Protein AF-A0A935TYT1-F1 (afdb_monomer)

Structure (mmCIF, N/CA/C/O 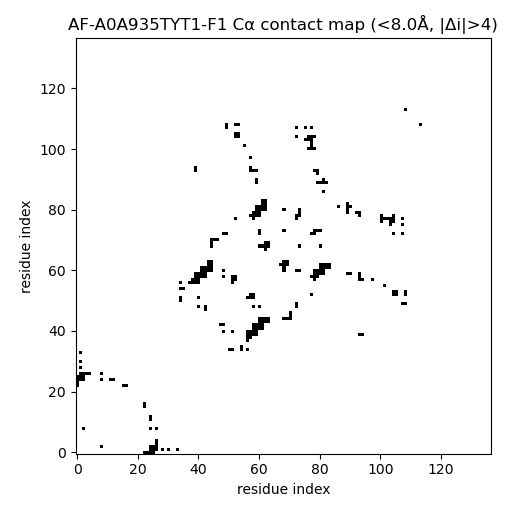backbone):
data_AF-A0A935TYT1-F1
#
_entry.id   AF-A0A935TYT1-F1
#
loop_
_atom_site.group_PDB
_atom_site.id
_atom_site.type_symbol
_atom_site.label_atom_id
_atom_site.label_alt_id
_atom_site.label_comp_id
_atom_site.label_asym_id
_atom_site.label_entity_id
_atom_site.label_seq_id
_atom_site.pdbx_PDB_ins_code
_atom_site.Cartn_x
_atom_site.Cartn_y
_atom_site.Cartn_z
_atom_site.occupancy
_atom_site.B_iso_or_equiv
_atom_site.auth_seq_id
_atom_site.auth_comp_id
_atom_site.auth_asym_id
_atom_site.auth_atom_id
_atom_site.pdbx_PD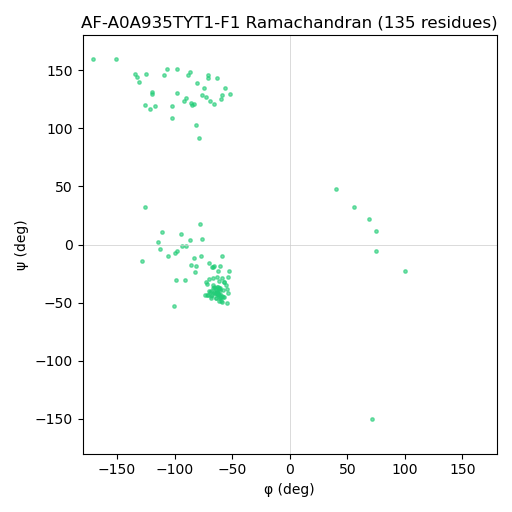B_model_num
ATOM 1 N N . MET A 1 1 ? -2.903 -7.759 8.103 1.00 90.12 1 MET A N 1
ATOM 2 C CA . MET A 1 1 ? -1.593 -7.079 8.108 1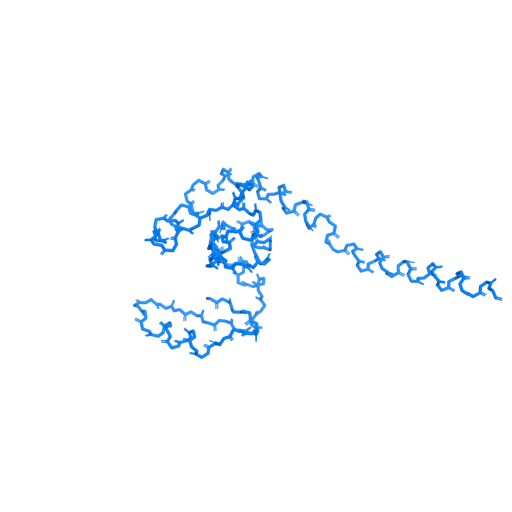.00 90.12 1 MET A CA 1
ATOM 3 C C . MET A 1 1 ? -0.564 -8.006 7.489 1.00 90.12 1 MET A C 1
ATOM 5 O O . MET A 1 1 ? -0.264 -9.046 8.066 1.00 90.12 1 MET A O 1
ATOM 9 N N . LYS A 1 2 ? -0.083 -7.670 6.291 1.00 92.75 2 LYS A N 1
ATOM 10 C CA . LYS A 1 2 ? 1.004 -8.397 5.633 1.00 92.75 2 LYS A CA 1
ATOM 11 C C . LYS A 1 2 ? 2.323 -7.753 6.041 1.00 92.75 2 LYS A C 1
ATOM 13 O O . LYS A 1 2 ? 2.469 -6.550 5.864 1.00 92.75 2 LYS A O 1
ATOM 18 N N . LEU A 1 3 ? 3.247 -8.555 6.558 1.00 90.44 3 LEU A N 1
ATOM 19 C CA . LEU A 1 3 ? 4.545 -8.071 7.026 1.00 90.44 3 LEU A CA 1
ATOM 20 C C . LEU A 1 3 ? 5.646 -8.278 5.982 1.00 90.44 3 LEU A C 1
ATOM 22 O O . LEU A 1 3 ? 5.597 -9.224 5.184 1.00 90.44 3 LEU A O 1
ATOM 26 N N . HIS A 1 4 ? 6.653 -7.414 6.001 1.00 86.62 4 HIS A N 1
ATOM 27 C CA . HIS A 1 4 ? 7.930 -7.638 5.338 1.00 86.62 4 HIS A CA 1
ATOM 28 C C . HIS A 1 4 ? 8.717 -8.735 6.087 1.00 86.62 4 HIS A C 1
ATOM 30 O O . HIS A 1 4 ? 8.675 -8.777 7.315 1.00 86.62 4 HIS A O 1
ATOM 36 N N . PRO A 1 5 ? 9.516 -9.587 5.411 1.00 85.19 5 PRO A N 1
ATOM 37 C CA . PRO A 1 5 ? 10.277 -10.662 6.069 1.00 85.19 5 PRO A CA 1
ATOM 38 C C . PRO A 1 5 ? 11.280 -10.229 7.154 1.00 85.19 5 PRO A C 1
ATOM 40 O O . PRO A 1 5 ? 11.849 -11.078 7.829 1.00 85.19 5 PRO A O 1
ATOM 43 N N . ARG A 1 6 ? 11.547 -8.924 7.283 1.00 87.25 6 ARG A N 1
ATOM 44 C CA . ARG A 1 6 ? 12.458 -8.343 8.289 1.00 87.25 6 ARG A CA 1
ATOM 45 C C . ARG A 1 6 ? 11.729 -7.791 9.518 1.00 87.25 6 ARG A C 1
ATOM 47 O O . ARG A 1 6 ? 12.388 -7.322 10.436 1.00 87.25 6 ARG A O 1
ATOM 54 N N . GLU A 1 7 ? 10.402 -7.783 9.512 1.00 89.25 7 GLU A N 1
ATOM 55 C CA . GLU A 1 7 ? 9.598 -7.279 10.623 1.00 89.25 7 GLU A CA 1
ATOM 56 C C . GLU A 1 7 ? 9.361 -8.368 11.674 1.00 89.25 7 GLU A C 1
ATOM 58 O O . GLU A 1 7 ? 9.251 -9.552 11.355 1.00 89.25 7 GLU A O 1
ATOM 63 N N . ASP A 1 8 ? 9.255 -7.965 12.941 1.00 93.12 8 ASP A N 1
ATOM 64 C CA . ASP A 1 8 ? 9.008 -8.881 14.055 1.00 93.12 8 ASP A CA 1
ATOM 65 C C . ASP A 1 8 ? 7.527 -9.278 14.126 1.00 93.12 8 ASP A C 1
ATOM 67 O O . ASP A 1 8 ? 6.699 -8.639 14.786 1.00 93.12 8 ASP A O 1
ATOM 71 N N . ALA A 1 9 ? 7.187 -10.380 13.463 1.00 92.69 9 ALA A N 1
ATOM 72 C CA . ALA A 1 9 ? 5.831 -10.904 13.458 1.00 92.69 9 ALA A CA 1
ATOM 73 C C . ALA A 1 9 ? 5.292 -11.246 14.858 1.00 92.69 9 ALA A C 1
ATOM 75 O O . ALA A 1 9 ? 4.078 -11.177 15.071 1.00 92.69 9 ALA A O 1
ATOM 76 N N . ALA A 1 10 ? 6.148 -11.605 15.821 1.00 94.06 10 ALA A N 1
ATOM 77 C CA . ALA A 1 10 ? 5.710 -11.911 17.180 1.00 94.06 10 ALA A CA 1
ATOM 78 C C . ALA A 1 10 ? 5.267 -10.638 17.914 1.00 94.06 10 ALA A C 1
ATOM 80 O O . ALA A 1 10 ? 4.196 -10.634 18.532 1.00 94.06 10 ALA A O 1
ATOM 81 N N . ALA A 1 11 ? 6.022 -9.544 17.783 1.00 94.75 11 ALA A N 1
ATOM 82 C CA . ALA A 1 11 ? 5.634 -8.242 18.326 1.00 94.75 11 ALA A CA 1
ATOM 83 C C . ALA A 1 11 ? 4.298 -7.757 17.739 1.00 94.75 11 ALA A C 1
ATOM 85 O O . ALA A 1 11 ? 3.397 -7.357 18.481 1.00 94.75 11 ALA A O 1
ATOM 86 N N . PHE A 1 12 ? 4.129 -7.875 16.421 1.00 94.19 12 PHE A N 1
ATOM 87 C CA . PHE A 1 12 ? 2.890 -7.497 15.743 1.00 94.19 12 PHE A CA 1
ATOM 88 C C . PHE A 1 12 ? 1.686 -8.345 16.169 1.00 94.19 12 PHE A C 1
ATOM 90 O O . PHE A 1 12 ? 0.609 -7.798 16.402 1.00 94.19 12 PHE A O 1
ATOM 97 N N . ARG A 1 13 ? 1.849 -9.665 16.327 1.00 95.00 13 ARG A N 1
ATOM 98 C CA . ARG A 1 13 ? 0.786 -10.537 16.860 1.00 95.00 13 ARG A CA 1
ATOM 99 C C . ARG A 1 13 ? 0.402 -10.174 18.286 1.00 95.00 13 ARG A C 1
ATOM 101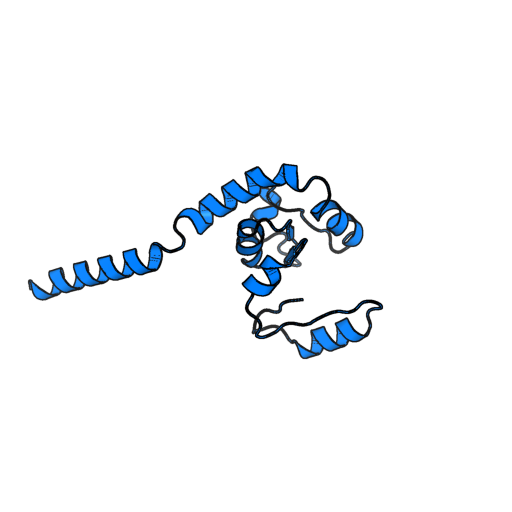 O O . ARG A 1 13 ? -0.782 -10.148 18.607 1.00 95.00 13 ARG A O 1
ATOM 108 N N . LYS A 1 14 ? 1.391 -9.883 19.134 1.00 95.56 14 LYS A N 1
ATOM 109 C CA . LYS A 1 14 ? 1.153 -9.467 20.519 1.00 95.56 14 LYS A CA 1
ATOM 110 C C . LYS A 1 14 ? 0.337 -8.174 20.574 1.00 95.56 14 LYS A C 1
ATOM 112 O O . LYS A 1 14 ? -0.622 -8.109 21.333 1.00 95.56 14 LYS A O 1
ATOM 117 N N . ALA A 1 15 ? 0.686 -7.181 19.756 1.00 94.62 15 ALA A N 1
ATOM 118 C CA . ALA A 1 15 ? -0.069 -5.932 19.654 1.00 94.62 15 ALA A CA 1
ATOM 119 C C . ALA A 1 15 ? -1.477 -6.151 19.070 1.00 94.62 15 ALA A C 1
ATOM 121 O O . ALA A 1 15 ? -2.454 -5.598 19.5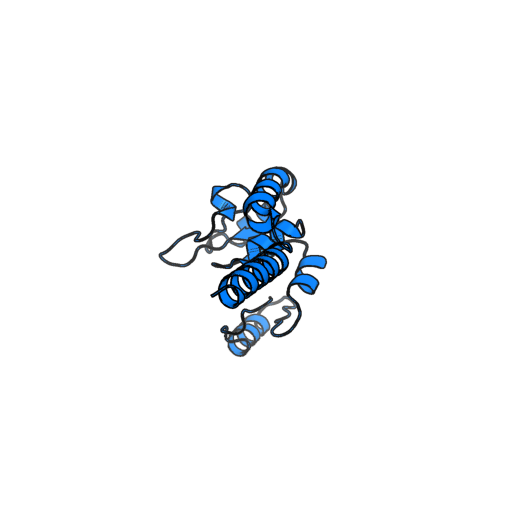62 1.00 94.62 15 ALA A O 1
ATOM 122 N N . ALA A 1 16 ? -1.602 -7.000 18.049 1.00 94.94 16 ALA A N 1
ATOM 123 C CA . ALA A 1 16 ? -2.883 -7.348 17.442 1.00 94.94 16 ALA A CA 1
ATOM 124 C C . ALA A 1 16 ? -3.855 -8.012 18.434 1.00 94.94 16 ALA A C 1
ATOM 126 O O . ALA A 1 16 ? -5.048 -7.725 18.406 1.00 94.94 16 ALA A O 1
ATOM 127 N N . ALA A 1 17 ? -3.350 -8.861 19.334 1.00 95.00 17 ALA A N 1
ATOM 128 C CA . ALA A 1 17 ? -4.163 -9.589 20.307 1.00 95.00 17 ALA A CA 1
ATOM 129 C C . ALA A 1 17 ? -4.857 -8.690 21.348 1.00 95.00 17 ALA A C 1
ATOM 131 O O . ALA A 1 17 ? -5.807 -9.135 21.987 1.00 95.00 17 ALA A O 1
ATOM 132 N N . SER A 1 18 ? -4.407 -7.444 21.532 1.00 94.19 18 SER A N 1
ATOM 133 C CA . SER A 1 18 ? -5.052 -6.487 22.441 1.00 94.19 18 SER A CA 1
ATOM 134 C C . SER A 1 18 ? -6.141 -5.642 21.773 1.00 94.19 18 SER A C 1
ATOM 136 O O . SER A 1 18 ? -6.724 -4.779 22.426 1.00 94.19 18 SER A O 1
ATOM 138 N N . LEU A 1 19 ? -6.388 -5.825 20.474 1.00 93.69 19 LEU A N 1
ATOM 139 C CA . LEU A 1 19 ? -7.379 -5.047 19.737 1.00 93.69 19 LEU A CA 1
ATOM 140 C C . LEU A 1 19 ? -8.762 -5.712 19.821 1.00 93.69 19 LEU A C 1
ATOM 142 O O . LEU A 1 19 ? -8.857 -6.938 19.779 1.00 93.69 19 LEU A O 1
ATOM 146 N N . PRO A 1 20 ? -9.858 -4.933 19.864 1.00 94.50 20 PRO A N 1
ATOM 147 C CA . PRO A 1 20 ? -11.223 -5.464 19.933 1.00 94.50 20 PRO A CA 1
ATOM 148 C C . PRO A 1 20 ? -11.741 -5.978 18.575 1.00 94.50 20 PRO A C 1
ATOM 150 O O . PRO A 1 20 ? -12.946 -6.101 18.370 1.00 94.50 20 PRO A O 1
ATOM 153 N N . LEU A 1 21 ? -10.843 -6.231 17.620 1.00 93.88 21 LEU A N 1
ATOM 154 C CA . LEU A 1 21 ? -11.148 -6.573 16.235 1.00 93.88 21 LEU A CA 1
ATOM 155 C C . LEU A 1 21 ? -10.273 -7.755 15.802 1.00 93.88 21 LEU A C 1
ATOM 157 O O . LEU A 1 21 ? -9.117 -7.841 16.224 1.00 93.88 21 LEU A O 1
ATOM 161 N N . PRO A 1 22 ? -10.769 -8.645 14.928 1.00 93.94 22 PRO A N 1
ATOM 162 C CA . PRO A 1 22 ? -9.954 -9.721 14.388 1.00 93.94 22 PRO A CA 1
ATOM 163 C C . PRO A 1 22 ? -8.839 -9.149 13.505 1.00 93.94 22 PRO A C 1
ATOM 165 O O . PRO A 1 22 ? -9.095 -8.481 12.502 1.00 93.94 22 PRO A O 1
ATOM 168 N N . VAL A 1 23 ? -7.588 -9.442 13.859 1.00 94.75 23 VAL A N 1
ATOM 169 C CA . VAL A 1 23 ? -6.410 -9.030 13.089 1.00 94.75 23 VAL A CA 1
ATOM 170 C C . VAL A 1 23 ? -5.610 -10.254 12.669 1.00 94.75 23 VAL A C 1
ATOM 172 O O . VAL A 1 23 ? -5.047 -10.976 13.489 1.00 94.75 23 VAL A O 1
ATOM 175 N N . TYR A 1 24 ? -5.519 -10.455 11.357 1.00 93.38 24 TYR A N 1
ATOM 176 C CA . TYR A 1 24 ? -4.709 -11.508 10.753 1.00 93.38 24 TYR A CA 1
ATOM 177 C C . TYR A 1 24 ? -3.311 -10.976 10.431 1.00 93.38 24 TYR A C 1
ATOM 179 O O . TYR A 1 24 ? -3.168 -9.984 9.705 1.00 93.38 24 TYR A O 1
ATOM 187 N N . VAL A 1 25 ? -2.278 -11.634 10.961 1.00 93.44 25 VAL A N 1
ATOM 188 C CA . VAL A 1 25 ? -0.867 -11.326 10.679 1.00 93.44 25 VAL A CA 1
ATOM 189 C C . VAL A 1 25 ? -0.324 -12.355 9.693 1.00 93.44 25 VAL A C 1
ATOM 191 O O . VAL A 1 25 ? -0.142 -13.519 10.047 1.00 93.44 25 VAL A O 1
ATOM 194 N N . ALA A 1 26 ? -0.080 -11.912 8.462 1.00 90.75 26 ALA A N 1
ATOM 195 C CA . ALA A 1 26 ? 0.368 -12.741 7.353 1.00 90.75 26 ALA A CA 1
ATOM 196 C C . ALA A 1 26 ? 1.872 -12.559 7.120 1.00 90.75 26 ALA A C 1
ATOM 198 O O . ALA A 1 26 ? 2.341 -11.459 6.812 1.00 90.75 26 ALA A O 1
ATOM 199 N N . GLU A 1 27 ? 2.638 -13.640 7.249 1.00 86.75 27 GLU A N 1
ATOM 200 C CA . GLU A 1 27 ? 4.098 -13.612 7.080 1.00 86.75 27 GLU A CA 1
ATOM 201 C C . GLU A 1 27 ? 4.520 -14.132 5.708 1.00 86.75 27 GLU A C 1
ATOM 203 O O . GLU A 1 27 ? 5.230 -13.444 4.974 1.00 86.75 27 GLU A O 1
ATOM 208 N N . ARG A 1 28 ? 4.057 -15.333 5.349 1.00 85.56 28 ARG A N 1
ATOM 209 C CA . ARG A 1 28 ? 4.526 -16.083 4.172 1.00 85.56 28 ARG A CA 1
ATOM 210 C C . ARG A 1 28 ? 3.540 -16.096 3.013 1.00 85.56 28 ARG A C 1
ATOM 212 O O . ARG A 1 28 ? 3.895 -16.532 1.925 1.00 85.56 28 ARG A O 1
ATOM 219 N N . ASP A 1 29 ? 2.323 -15.623 3.243 1.00 88.75 29 ASP A N 1
ATOM 220 C CA . ASP A 1 29 ? 1.285 -15.609 2.223 1.00 88.75 29 ASP A CA 1
ATOM 221 C C . ASP A 1 29 ? 1.674 -14.703 1.044 1.00 88.75 29 ASP A C 1
ATOM 223 O O . ASP A 1 29 ? 2.255 -13.631 1.257 1.00 88.75 29 ASP A O 1
ATOM 227 N N . PRO A 1 30 ? 1.335 -15.073 -0.200 1.00 90.38 30 PRO A N 1
ATOM 228 C CA . PRO A 1 30 ? 1.572 -14.216 -1.353 1.00 90.38 30 PRO A CA 1
ATOM 229 C C . PRO A 1 30 ? 0.859 -12.867 -1.198 1.00 90.38 30 PRO A C 1
ATOM 231 O O . PRO A 1 30 ? -0.347 -12.818 -0.959 1.00 90.38 30 PRO A O 1
ATOM 234 N N . LEU A 1 31 ? 1.584 -11.759 -1.384 1.00 91.06 31 LEU A N 1
ATOM 235 C CA . LEU A 1 31 ? 1.029 -10.400 -1.293 1.00 91.06 31 LEU A CA 1
ATOM 236 C C . LEU A 1 31 ? -0.197 -10.212 -2.202 1.00 91.06 31 LEU A C 1
ATOM 238 O O . LEU A 1 31 ? -1.190 -9.625 -1.788 1.00 91.06 31 LEU A O 1
ATOM 242 N N . PHE A 1 32 ? -0.149 -10.747 -3.423 1.00 92.69 32 PHE A N 1
ATOM 243 C CA . PHE A 1 32 ? -1.213 -10.562 -4.415 1.00 92.69 32 PHE A CA 1
ATOM 244 C C . PHE A 1 32 ? -2.532 -11.223 -4.022 1.00 92.69 32 PHE A C 1
ATOM 246 O O . PHE A 1 32 ? -3.585 -10.702 -4.373 1.00 92.69 32 PHE A O 1
ATOM 253 N N . ALA A 1 33 ? -2.497 -12.309 -3.243 1.00 92.38 33 ALA A N 1
ATOM 254 C CA . ALA A 1 33 ? -3.718 -12.913 -2.717 1.00 92.38 33 ALA A CA 1
ATOM 255 C C . ALA A 1 33 ? -4.439 -11.956 -1.754 1.00 92.38 33 ALA A C 1
ATOM 257 O O . ALA A 1 33 ? -5.661 -11.859 -1.782 1.00 92.38 33 ALA A O 1
ATOM 258 N N . TRP A 1 34 ? -3.681 -11.200 -0.953 1.00 93.88 34 TRP A N 1
ATOM 259 C CA . TRP A 1 34 ? -4.237 -10.181 -0.064 1.00 93.88 34 TRP A CA 1
ATOM 260 C C . TRP A 1 34 ? -4.750 -8.965 -0.826 1.00 93.88 34 TRP A C 1
ATOM 262 O O . TRP A 1 34 ? -5.838 -8.488 -0.525 1.00 93.88 34 TRP A O 1
ATOM 272 N N . LEU A 1 35 ? -3.997 -8.480 -1.818 1.00 95.44 35 LEU A N 1
ATOM 273 C CA . LEU A 1 35 ? -4.422 -7.336 -2.629 1.00 95.44 35 LEU A CA 1
ATOM 274 C C . LEU A 1 35 ? -5.695 -7.639 -3.430 1.00 95.44 35 LEU A C 1
ATOM 276 O O . LEU A 1 35 ? -6.563 -6.782 -3.514 1.00 95.44 35 LEU A O 1
ATOM 280 N N . ALA A 1 36 ? -5.852 -8.865 -3.938 1.00 94.69 36 ALA A N 1
ATOM 281 C CA . ALA A 1 36 ? -7.032 -9.274 -4.704 1.00 94.69 36 ALA A CA 1
ATOM 282 C C . ALA A 1 36 ? -8.350 -9.228 -3.908 1.00 94.69 36 ALA A C 1
ATOM 284 O O . ALA A 1 36 ? -9.419 -9.145 -4.507 1.00 94.69 36 ALA A O 1
ATOM 285 N N . VAL A 1 37 ? -8.287 -9.302 -2.575 1.00 94.31 37 VAL A N 1
ATOM 286 C CA . VAL A 1 37 ? -9.469 -9.271 -1.693 1.00 94.31 37 VAL A CA 1
ATOM 287 C C . VAL A 1 37 ? -9.543 -8.003 -0.839 1.00 94.31 37 VAL A C 1
ATOM 289 O O . VAL A 1 37 ? -10.498 -7.818 -0.081 1.00 94.31 37 VAL A O 1
ATOM 292 N N . ALA A 1 38 ? -8.536 -7.132 -0.919 1.00 95.94 38 ALA A N 1
ATOM 293 C CA . ALA A 1 38 ? -8.475 -5.912 -0.133 1.00 95.94 38 ALA A CA 1
ATOM 294 C C . ALA A 1 38 ? -9.451 -4.867 -0.684 1.00 95.94 38 ALA A C 1
ATOM 296 O O . ALA A 1 38 ? -9.495 -4.604 -1.881 1.00 95.94 38 ALA A O 1
ATOM 297 N N . ARG A 1 39 ? -10.200 -4.212 0.210 1.00 96.25 39 ARG A N 1
ATOM 298 C CA . ARG A 1 39 ? -11.029 -3.047 -0.153 1.00 96.25 39 ARG A CA 1
ATOM 299 C C . ARG A 1 39 ? -10.241 -1.737 -0.124 1.00 96.25 39 ARG A C 1
ATOM 301 O O . ARG A 1 39 ? -10.696 -0.744 -0.666 1.00 96.25 39 ARG A O 1
ATOM 308 N N . GLY A 1 40 ? -9.093 -1.740 0.547 1.00 97.12 40 GLY A N 1
ATOM 309 C CA . GLY A 1 40 ? -8.189 -0.611 0.716 1.00 97.12 40 GLY A CA 1
ATOM 310 C C . GLY A 1 40 ? -6.884 -1.089 1.348 1.00 97.12 40 GLY A C 1
ATOM 311 O O . GLY A 1 40 ? -6.837 -2.164 1.958 1.00 97.12 40 GLY A O 1
ATOM 312 N N . ALA A 1 41 ? -5.823 -0.306 1.195 1.00 97.50 41 ALA A N 1
ATOM 313 C CA . ALA A 1 41 ? -4.501 -0.614 1.717 1.00 97.50 41 ALA A CA 1
ATOM 314 C C . ALA A 1 41 ? -3.904 0.597 2.438 1.00 97.50 41 ALA A C 1
ATOM 316 O O . ALA A 1 41 ? -4.073 1.736 2.015 1.00 97.50 41 ALA A O 1
ATOM 317 N N . VAL A 1 42 ? -3.159 0.329 3.510 1.00 97.31 42 VAL A N 1
ATOM 318 C CA . VAL A 1 42 ? -2.299 1.311 4.174 1.00 97.31 42 VAL A CA 1
ATOM 319 C C . VAL A 1 42 ? -0.873 0.792 4.123 1.00 97.31 42 VAL A C 1
ATOM 321 O O . VAL A 1 42 ? -0.625 -0.360 4.488 1.00 97.31 42 VAL A O 1
ATOM 324 N N . VAL A 1 43 ? 0.059 1.630 3.676 1.00 96.25 43 VAL A N 1
ATOM 325 C CA . VAL A 1 43 ? 1.483 1.282 3.591 1.00 96.25 43 VAL A CA 1
ATOM 326 C C . VAL A 1 43 ? 2.339 2.288 4.350 1.00 96.25 43 VAL A C 1
ATOM 328 O O . VAL A 1 43 ? 2.036 3.477 4.385 1.00 96.25 43 VAL A O 1
ATOM 331 N N . LEU A 1 44 ? 3.439 1.814 4.928 1.00 94.81 44 LEU A N 1
ATOM 332 C CA . LEU A 1 44 ? 4.482 2.638 5.535 1.00 94.81 44 LEU A CA 1
ATOM 333 C C . LEU A 1 44 ? 5.771 2.418 4.750 1.00 94.81 44 LEU A C 1
ATOM 335 O O . LEU A 1 44 ? 6.244 1.286 4.691 1.00 94.81 44 LEU A O 1
ATOM 339 N N . ALA A 1 45 ? 6.314 3.483 4.150 1.00 90.50 45 ALA A N 1
ATOM 340 C CA . ALA A 1 45 ? 7.606 3.473 3.451 1.00 90.50 45 ALA A CA 1
ATOM 341 C C . ALA A 1 45 ? 7.859 2.200 2.611 1.00 90.50 45 ALA A C 1
ATOM 343 O O . ALA A 1 45 ? 8.926 1.594 2.685 1.00 90.50 45 ALA A O 1
ATOM 344 N N . SER A 1 46 ? 6.875 1.797 1.802 1.00 93.19 46 SER A N 1
ATOM 345 C CA . SER A 1 46 ? 6.914 0.536 1.063 1.00 93.19 46 SER A CA 1
ATOM 346 C C . SER A 1 46 ? 6.562 0.720 -0.407 1.00 93.19 46 SER A C 1
ATOM 348 O O . SER A 1 46 ? 5.615 1.435 -0.734 1.00 93.19 46 SER A O 1
ATOM 350 N N . THR A 1 47 ? 7.285 0.005 -1.275 1.00 93.12 47 THR A N 1
ATOM 351 C CA . THR A 1 47 ? 6.996 -0.063 -2.714 1.00 93.12 47 THR A CA 1
ATOM 352 C C . THR A 1 47 ? 5.683 -0.778 -3.014 1.00 93.12 47 THR A C 1
ATOM 354 O O . THR A 1 47 ? 5.119 -0.524 -4.070 1.00 93.12 47 THR A O 1
ATOM 357 N N . VAL A 1 48 ? 5.167 -1.575 -2.060 1.00 93.75 48 VAL A N 1
ATOM 358 C CA . VAL A 1 48 ? 3.892 -2.320 -2.139 1.00 93.75 48 VAL A CA 1
ATOM 359 C C . VAL A 1 48 ? 2.703 -1.429 -2.507 1.00 93.75 48 VAL A C 1
ATOM 361 O O . VAL A 1 48 ? 1.698 -1.914 -3.029 1.00 93.75 48 VAL A O 1
ATOM 364 N N . GLY A 1 49 ? 2.802 -0.119 -2.255 1.00 96.50 49 GLY A N 1
ATOM 365 C CA . GLY A 1 49 ? 1.797 0.836 -2.711 1.00 96.50 49 GLY A CA 1
ATOM 366 C C . GLY A 1 49 ? 1.571 0.767 -4.224 1.00 96.50 49 GLY A C 1
ATOM 367 O O . GLY A 1 49 ? 0.437 0.869 -4.671 1.00 96.50 49 GLY A O 1
ATOM 368 N N . LEU A 1 50 ? 2.609 0.507 -5.020 1.00 95.75 50 LEU A N 1
ATOM 369 C CA . LEU A 1 50 ? 2.491 0.429 -6.475 1.00 95.75 50 LEU A CA 1
ATOM 370 C C . LEU A 1 50 ? 1.704 -0.810 -6.923 1.00 95.75 50 LEU A C 1
ATOM 372 O O . LEU A 1 50 ? 0.858 -0.718 -7.813 1.00 95.75 50 LEU A O 1
ATOM 376 N N . GLU A 1 51 ? 1.936 -1.956 -6.285 1.00 95.50 51 GLU A N 1
ATOM 377 C CA . GLU A 1 51 ? 1.163 -3.173 -6.515 1.00 95.50 51 GLU A CA 1
ATOM 378 C C . GLU A 1 51 ? -0.285 -3.012 -6.040 1.00 95.50 51 GLU A C 1
ATOM 380 O O . GLU A 1 51 ? -1.193 -3.469 -6.731 1.00 95.50 51 GLU A O 1
ATOM 385 N N . ALA A 1 52 ? -0.532 -2.308 -4.930 1.00 97.00 52 ALA A N 1
ATOM 386 C CA . ALA A 1 52 ? -1.893 -1.984 -4.496 1.00 97.00 52 ALA A CA 1
ATOM 387 C C . ALA A 1 52 ? -2.642 -1.161 -5.560 1.00 97.00 52 ALA A C 1
ATOM 389 O O . ALA A 1 52 ? -3.731 -1.553 -5.984 1.00 97.00 52 ALA A O 1
ATOM 390 N N . LEU A 1 53 ? -2.020 -0.095 -6.079 1.00 96.88 53 LEU A N 1
ATOM 391 C CA . LEU A 1 53 ? -2.595 0.718 -7.158 1.00 96.88 53 LEU A CA 1
ATOM 392 C C . LEU A 1 53 ? -2.815 -0.100 -8.440 1.00 96.88 53 LEU A C 1
ATOM 394 O O . LEU A 1 53 ? -3.841 0.050 -9.100 1.00 96.88 53 LEU A O 1
ATOM 398 N N . ARG A 1 54 ? -1.900 -1.018 -8.782 1.00 95.12 54 ARG A N 1
ATOM 399 C CA . ARG A 1 54 ? -2.050 -1.906 -9.951 1.00 95.12 54 ARG A CA 1
ATOM 400 C C . ARG A 1 54 ? -3.278 -2.814 -9.856 1.00 95.12 54 ARG A C 1
ATOM 402 O O . ARG A 1 54 ? -3.842 -3.161 -10.898 1.00 95.12 54 ARG A O 1
ATOM 409 N N . PHE A 1 55 ? -3.653 -3.203 -8.640 1.00 95.62 55 PHE A N 1
ATOM 410 C CA . PHE A 1 55 ? -4.843 -3.998 -8.333 1.00 95.62 55 PHE A CA 1
ATOM 411 C C . PHE A 1 55 ? -6.108 -3.142 -8.150 1.00 95.62 55 PHE A C 1
ATOM 413 O O . PHE A 1 55 ? -7.159 -3.690 -7.833 1.00 95.62 55 PHE A O 1
ATOM 420 N N . GLY A 1 56 ? -6.030 -1.821 -8.354 1.00 96.12 56 GLY A N 1
ATOM 421 C CA . GLY A 1 56 ? -7.160 -0.912 -8.151 1.00 96.12 56 GLY A CA 1
ATOM 422 C C . GLY A 1 56 ? -7.555 -0.762 -6.681 1.00 96.12 56 GLY A C 1
ATOM 423 O O . GLY A 1 56 ? -8.693 -0.415 -6.386 1.00 96.12 56 GLY A O 1
ATOM 424 N N . VAL A 1 57 ? -6.642 -1.057 -5.749 1.00 97.81 57 VAL A N 1
ATOM 425 C CA . VAL A 1 57 ? -6.904 -0.957 -4.312 1.00 97.81 57 VAL A CA 1
ATOM 426 C C . VAL A 1 57 ? -6.650 0.486 -3.859 1.00 97.81 57 VAL A C 1
ATOM 428 O O . VAL A 1 57 ? -5.512 0.954 -3.978 1.00 97.81 57 VAL A O 1
ATOM 431 N N . PRO A 1 58 ? -7.656 1.187 -3.299 1.00 97.81 58 PRO A N 1
ATOM 432 C CA . PRO A 1 58 ? -7.471 2.520 -2.739 1.00 97.81 58 PRO A CA 1
ATOM 433 C C . PRO A 1 58 ? -6.378 2.534 -1.668 1.00 97.81 58 PRO A C 1
ATOM 435 O O . PRO A 1 58 ? -6.320 1.651 -0.807 1.00 97.81 58 PRO A O 1
ATOM 438 N N . LEU A 1 59 ? -5.498 3.534 -1.726 1.00 98.38 59 LEU A N 1
ATOM 439 C CA . LEU A 1 59 ? -4.249 3.543 -0.972 1.00 98.38 59 LEU A CA 1
ATOM 440 C C . LEU A 1 59 ? -4.170 4.731 -0.010 1.00 98.38 59 LEU A C 1
ATOM 442 O O . LEU A 1 59 ? -4.350 5.880 -0.410 1.00 98.38 59 LEU A O 1
ATOM 446 N N . GLY A 1 60 ? -3.818 4.443 1.239 1.00 98.06 60 GLY A N 1
ATOM 447 C CA . GLY A 1 60 ? -3.310 5.409 2.207 1.00 98.06 60 GLY A CA 1
ATOM 448 C C . GLY A 1 60 ? -1.825 5.182 2.489 1.00 98.06 60 GLY A C 1
ATOM 449 O O . GLY A 1 60 ? -1.345 4.044 2.500 1.00 98.06 60 GLY A O 1
ATOM 450 N N . VAL A 1 61 ? -1.080 6.258 2.725 1.00 97.88 61 VAL A N 1
ATOM 451 C CA . VAL A 1 61 ? 0.373 6.203 2.940 1.00 97.88 61 VAL A CA 1
ATOM 452 C C . VAL A 1 61 ? 0.728 6.875 4.252 1.00 97.88 61 VAL A C 1
ATOM 454 O O . VAL A 1 61 ? 0.482 8.062 4.427 1.00 97.88 61 VAL A O 1
ATOM 457 N N . LEU A 1 62 ? 1.342 6.122 5.158 1.00 97.25 62 LEU A N 1
ATOM 458 C CA . LEU A 1 62 ? 1.897 6.658 6.394 1.00 97.25 62 LEU A CA 1
ATOM 459 C C . LEU A 1 62 ? 3.274 7.291 6.140 1.00 97.25 62 LEU A C 1
ATOM 461 O O . LEU A 1 62 ? 4.097 6.702 5.423 1.00 97.25 62 LEU A O 1
ATOM 465 N N . PRO A 1 63 ? 3.571 8.448 6.757 1.00 96.38 63 PRO A N 1
ATOM 466 C CA . PRO A 1 63 ? 4.891 9.041 6.712 1.00 96.38 63 PRO A CA 1
ATOM 467 C C . PRO A 1 63 ? 5.867 8.220 7.552 1.00 96.38 63 PRO A C 1
ATOM 469 O O . PRO A 1 63 ? 5.545 7.731 8.637 1.00 96.38 63 PRO A O 1
ATOM 472 N N . LEU A 1 64 ? 7.101 8.122 7.073 1.00 94.25 64 LEU A N 1
ATOM 473 C CA . LEU A 1 64 ? 8.203 7.616 7.870 1.00 94.25 64 LEU A CA 1
ATOM 474 C C . LEU A 1 64 ? 8.647 8.715 8.854 1.00 94.25 64 LEU A C 1
ATOM 476 O O . LEU A 1 64 ? 8.905 9.844 8.418 1.00 94.25 64 LEU A O 1
ATOM 480 N N . PRO A 1 65 ? 8.769 8.426 10.164 1.00 92.31 65 PRO A N 1
ATOM 481 C CA . PRO A 1 65 ? 9.227 9.410 11.138 1.00 92.31 65 PRO A CA 1
ATOM 482 C C . PRO A 1 65 ? 10.549 10.068 10.718 1.00 92.31 65 PRO A C 1
ATOM 484 O O . PRO A 1 65 ? 11.504 9.395 10.326 1.00 92.31 65 PRO A O 1
ATOM 487 N N . GLY A 1 66 ? 10.582 11.402 10.747 1.00 94.75 66 GLY A N 1
ATOM 488 C CA . GLY A 1 66 ? 11.737 12.210 10.336 1.00 94.75 66 GLY A CA 1
ATOM 489 C C . GLY A 1 66 ? 11.976 12.327 8.824 1.00 94.75 66 GLY A C 1
ATOM 490 O O . GLY A 1 66 ? 12.842 13.097 8.427 1.00 94.75 66 GLY A O 1
ATOM 491 N N . HIS A 1 67 ? 11.221 11.612 7.983 1.00 94.56 67 HIS A N 1
ATOM 492 C CA . HIS A 1 67 ? 11.444 11.561 6.528 1.00 94.56 67 HIS A CA 1
ATOM 493 C C . HIS A 1 67 ? 10.186 11.864 5.695 1.00 94.56 67 HIS A C 1
ATOM 495 O O . HIS A 1 67 ? 10.291 12.122 4.499 1.00 94.56 67 HIS A O 1
ATOM 501 N N . GLY A 1 68 ? 8.995 11.849 6.302 1.00 94.75 68 GLY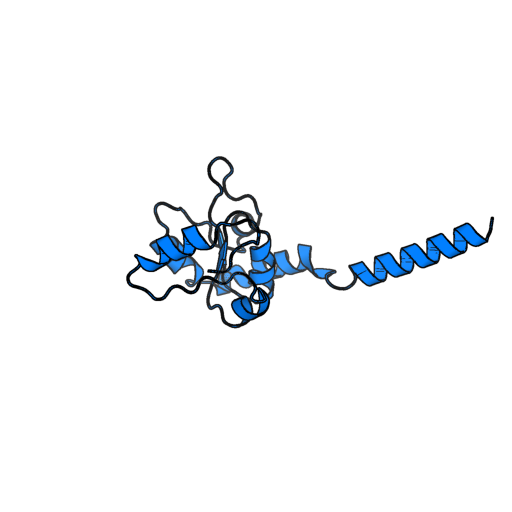 A N 1
ATOM 502 C CA . GLY A 1 68 ? 7.738 12.131 5.608 1.00 94.75 68 GLY A CA 1
ATOM 503 C C . GLY A 1 68 ? 7.321 11.012 4.648 1.00 94.75 68 GLY A C 1
ATOM 504 O O . GLY A 1 68 ? 7.606 9.834 4.875 1.00 94.75 68 GLY A O 1
ATOM 505 N N . HIS A 1 69 ? 6.610 11.367 3.578 1.00 95.56 69 HIS A N 1
ATOM 506 C CA . HIS A 1 69 ? 6.165 10.415 2.559 1.00 95.56 69 HIS A CA 1
ATOM 507 C C . HIS A 1 69 ? 7.304 10.127 1.573 1.00 95.56 69 HIS A C 1
ATOM 509 O O . HIS A 1 69 ? 7.604 10.936 0.701 1.00 95.56 69 HIS A O 1
ATOM 515 N N . VAL A 1 70 ? 7.940 8.963 1.727 1.00 93.38 70 VAL A N 1
ATOM 516 C CA . VAL A 1 70 ? 9.141 8.582 0.960 1.00 93.38 70 VAL A CA 1
ATOM 517 C C . VAL A 1 70 ? 8.831 8.294 -0.516 1.00 93.38 70 VAL A C 1
ATOM 519 O O . VAL A 1 70 ? 9.673 8.512 -1.382 1.00 93.38 70 VAL A O 1
ATOM 522 N N . PHE A 1 71 ? 7.619 7.818 -0.809 1.00 94.31 71 PHE A N 1
ATOM 523 C CA . PHE A 1 71 ? 7.173 7.491 -2.163 1.00 94.31 71 PHE A CA 1
ATOM 524 C C . PHE A 1 71 ? 6.179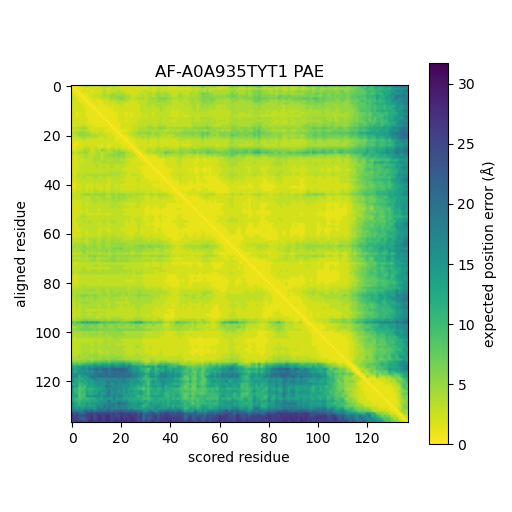 8.522 -2.690 1.00 94.31 71 PHE A C 1
ATOM 526 O O . PHE A 1 71 ? 5.405 9.115 -1.940 1.00 94.31 71 PHE A O 1
ATOM 533 N N . GLU A 1 72 ? 6.160 8.688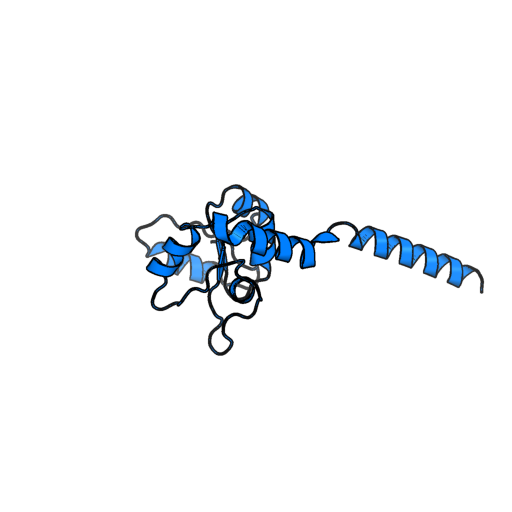 -4.010 1.00 95.38 72 GLU A N 1
ATOM 534 C CA . GLU A 1 72 ? 5.406 9.747 -4.687 1.00 95.38 72 GLU A CA 1
ATOM 535 C C . GLU A 1 72 ? 3.889 9.500 -4.787 1.00 95.38 72 GLU A C 1
ATOM 537 O O . GLU A 1 72 ? 3.191 10.296 -5.402 1.00 95.38 72 GLU A O 1
ATOM 542 N N . TYR A 1 73 ? 3.349 8.431 -4.185 1.00 97.25 73 TYR A N 1
ATOM 543 C CA . TYR A 1 73 ? 1.922 8.095 -4.286 1.00 97.25 73 TYR A CA 1
ATOM 544 C C . TYR A 1 73 ? 1.023 9.270 -3.871 1.00 97.25 73 TYR A C 1
ATOM 546 O O . TYR A 1 73 ? 0.136 9.668 -4.621 1.00 97.25 73 TYR A O 1
ATOM 554 N N . ALA A 1 74 ? 1.288 9.857 -2.699 1.00 95.81 74 ALA A N 1
ATOM 555 C CA . ALA A 1 74 ? 0.495 10.964 -2.174 1.00 95.81 74 ALA A CA 1
ATOM 556 C C . ALA A 1 74 ? 0.773 12.281 -2.914 1.00 95.81 74 ALA A C 1
ATOM 558 O O . ALA A 1 74 ? -0.156 12.985 -3.292 1.00 95.81 74 ALA A O 1
ATOM 559 N N . SER A 1 75 ? 2.043 12.601 -3.195 1.00 96.56 75 SER A N 1
ATOM 560 C CA . SER A 1 75 ? 2.402 13.848 -3.890 1.00 96.56 75 SER A CA 1
ATOM 561 C C . SER A 1 75 ? 1.934 13.895 -5.348 1.00 96.56 75 SER A C 1
ATOM 563 O O . SER A 1 75 ? 1.832 14.976 -5.924 1.00 96.56 75 SER A O 1
ATOM 565 N N . ARG A 1 76 ? 1.627 12.738 -5.945 1.00 96.81 76 ARG A N 1
ATOM 566 C CA . ARG A 1 76 ? 1.027 12.606 -7.280 1.00 96.81 76 ARG A CA 1
ATOM 567 C C . ARG A 1 76 ? -0.499 12.513 -7.262 1.00 96.81 76 ARG A C 1
ATOM 569 O O . ARG A 1 76 ? -1.084 12.394 -8.331 1.00 96.81 76 ARG A O 1
ATOM 576 N N . GLY A 1 77 ? -1.135 12.531 -6.091 1.00 97.06 77 GLY A N 1
ATOM 577 C CA . GLY A 1 77 ? -2.588 12.384 -5.963 1.00 97.06 77 GLY A CA 1
ATOM 578 C C . GLY A 1 77 ? -3.109 10.958 -6.178 1.00 97.06 77 GLY A C 1
ATOM 579 O O . GLY A 1 77 ? -4.312 10.763 -6.289 1.00 97.06 77 GLY A O 1
ATOM 580 N N . ALA A 1 78 ? -2.233 9.950 -6.220 1.00 97.81 78 ALA A N 1
ATOM 581 C CA . ALA A 1 78 ? -2.622 8.546 -6.376 1.00 97.81 78 ALA A CA 1
ATOM 582 C C . ALA A 1 78 ? -3.027 7.877 -5.046 1.00 97.81 78 ALA A C 1
ATOM 584 O O . ALA A 1 78 ? -3.545 6.764 -5.050 1.00 97.81 78 ALA A O 1
ATOM 585 N N . ALA A 1 79 ? -2.763 8.519 -3.904 1.00 98.06 79 ALA A N 1
ATOM 586 C CA . ALA A 1 79 ? -3.037 7.980 -2.575 1.00 98.06 79 ALA A CA 1
ATOM 587 C C . ALA A 1 79 ? -3.314 9.088 -1.553 1.00 98.06 79 ALA A C 1
ATOM 589 O O . ALA A 1 79 ? -2.892 10.229 -1.740 1.00 98.06 79 ALA A O 1
ATOM 590 N N . VAL A 1 80 ? -3.964 8.728 -0.446 1.00 98.06 80 VAL A N 1
ATOM 591 C CA . VAL A 1 80 ? -4.222 9.634 0.680 1.00 98.06 80 VAL A CA 1
ATOM 592 C C . VAL A 1 80 ? -2.991 9.682 1.599 1.00 98.06 80 VAL A C 1
ATOM 594 O O . VAL A 1 80 ? -2.576 8.633 2.107 1.00 98.06 80 VAL A O 1
ATOM 597 N N . PRO A 1 81 ? -2.373 10.854 1.835 1.00 97.19 81 PRO A N 1
ATOM 598 C CA . PRO A 1 81 ? -1.362 10.997 2.878 1.00 97.19 81 PRO A CA 1
ATOM 599 C C . PRO A 1 81 ? -2.027 10.872 4.252 1.00 97.19 81 PRO A C 1
ATOM 601 O O . PRO A 1 81 ? -2.953 11.613 4.571 1.00 97.19 81 PRO A O 1
ATOM 604 N N . LEU A 1 82 ? -1.563 9.940 5.079 1.00 97.56 82 LEU A N 1
ATOM 605 C CA . LEU A 1 82 ? -2.151 9.689 6.391 1.00 97.56 82 LEU A CA 1
ATOM 606 C C . LEU A 1 82 ? -1.358 10.398 7.483 1.00 97.56 82 LEU A C 1
ATOM 608 O O . LEU A 1 82 ? -0.151 10.213 7.599 1.00 97.56 82 LEU A O 1
ATOM 612 N N . ASP A 1 83 ? -2.044 11.134 8.350 1.00 95.19 83 ASP A N 1
ATOM 613 C CA . ASP A 1 83 ? -1.463 11.614 9.601 1.00 95.19 83 ASP A CA 1
ATOM 614 C C . ASP A 1 83 ? -1.620 10.534 10.689 1.00 95.19 83 ASP A C 1
ATOM 616 O O . ASP A 1 83 ? -2.755 10.157 11.004 1.00 95.19 83 ASP A O 1
ATOM 620 N N . PRO A 1 84 ? -0.528 10.036 11.306 1.00 94.19 84 PRO A N 1
ATOM 621 C CA . PRO A 1 84 ? -0.611 9.112 12.436 1.00 94.19 84 PRO A CA 1
ATOM 622 C C . PRO A 1 84 ? -1.486 9.613 13.597 1.00 94.19 84 PRO A C 1
ATOM 624 O O . PRO A 1 84 ? -2.065 8.789 14.305 1.00 94.19 84 PRO A O 1
ATOM 627 N N . GLN A 1 85 ? -1.608 10.932 13.789 1.00 95.12 85 GLN A N 1
ATOM 628 C CA . GLN A 1 85 ? -2.443 11.535 14.837 1.00 95.12 85 GLN A CA 1
ATOM 629 C C . GLN A 1 85 ? -3.931 11.612 14.461 1.00 95.12 85 GLN A C 1
ATOM 631 O O . GLN A 1 85 ? -4.781 11.733 15.340 1.00 95.12 85 GLN A O 1
ATOM 636 N N . ALA A 1 86 ? -4.262 11.500 13.172 1.00 94.75 86 ALA A N 1
ATOM 637 C CA . ALA A 1 86 ? -5.627 11.575 12.649 1.00 94.75 86 ALA A CA 1
ATOM 638 C C . ALA A 1 86 ? -5.990 10.346 11.794 1.00 94.75 86 ALA A C 1
ATOM 640 O O . ALA A 1 86 ? -6.782 10.429 10.852 1.00 94.75 86 ALA A O 1
ATOM 641 N N . LEU A 1 87 ? -5.426 9.182 12.136 1.00 93.75 87 LEU A N 1
ATOM 642 C CA . LEU A 1 87 ? -5.452 7.991 11.285 1.00 93.75 87 LEU A CA 1
ATOM 643 C C . LEU A 1 87 ? -6.868 7.526 10.922 1.00 93.75 87 LEU A C 1
ATOM 645 O O . LEU A 1 87 ? -7.103 7.121 9.790 1.00 93.75 87 LEU A O 1
ATOM 649 N N . ALA A 1 88 ? -7.820 7.598 11.855 1.00 92.88 88 ALA A N 1
ATOM 650 C CA . ALA A 1 88 ? -9.195 7.164 11.606 1.00 92.88 88 ALA A CA 1
ATOM 651 C C . ALA A 1 88 ? -9.884 7.994 10.508 1.00 92.88 88 ALA A C 1
ATOM 653 O O . ALA A 1 88 ? -10.551 7.429 9.643 1.00 92.88 88 ALA A O 1
ATOM 654 N N . ALA A 1 89 ? -9.686 9.317 10.519 1.00 94.19 89 ALA A N 1
ATOM 655 C CA . ALA A 1 89 ? -10.231 10.208 9.500 1.00 94.19 89 ALA A CA 1
ATOM 656 C C . ALA A 1 89 ? -9.551 9.965 8.146 1.00 94.19 89 ALA A C 1
ATOM 658 O O . ALA A 1 89 ? -10.234 9.775 7.143 1.00 94.19 89 ALA A O 1
ATOM 659 N N . GLY A 1 90 ? -8.218 9.857 8.139 1.00 94.88 90 GLY A N 1
ATOM 660 C CA . GLY A 1 90 ? -7.473 9.559 6.914 1.00 94.88 90 GLY A CA 1
ATOM 661 C C . GLY A 1 90 ? -7.850 8.204 6.306 1.00 94.88 90 GLY A C 1
ATOM 662 O O . GLY A 1 90 ? -7.967 8.081 5.093 1.00 94.88 90 GLY A O 1
ATOM 663 N N . VAL A 1 91 ? -8.113 7.182 7.129 1.00 94.94 91 VAL A N 1
ATOM 664 C CA . VAL A 1 91 ? -8.579 5.874 6.641 1.00 94.94 91 VAL A CA 1
ATOM 665 C C . VAL A 1 91 ? -9.968 5.965 6.012 1.00 94.94 91 VAL A C 1
ATOM 667 O O . VAL A 1 91 ? -10.205 5.287 5.018 1.00 94.94 91 VAL A O 1
ATOM 670 N N . ALA A 1 92 ? -10.874 6.792 6.537 1.00 96.38 92 ALA A N 1
ATOM 671 C CA . ALA A 1 92 ? -12.168 7.018 5.892 1.00 96.38 92 ALA A CA 1
ATOM 672 C C . ALA A 1 92 ? -11.996 7.668 4.505 1.00 96.38 92 ALA A C 1
ATOM 674 O O . ALA A 1 92 ? -12.607 7.218 3.536 1.00 96.38 92 ALA A O 1
ATOM 675 N N . GLU A 1 93 ? -11.096 8.647 4.392 1.00 96.06 93 GLU A N 1
ATOM 676 C CA . GLU A 1 93 ? -10.786 9.342 3.136 1.00 96.06 93 GLU A CA 1
ATOM 677 C C . GLU A 1 93 ? -10.192 8.417 2.059 1.00 96.06 93 GLU A C 1
ATOM 679 O O . GLU A 1 93 ? -10.403 8.643 0.871 1.00 96.06 93 GLU A O 1
ATOM 684 N N . ILE A 1 94 ? -9.506 7.327 2.438 1.00 96.56 94 ILE A N 1
ATOM 685 C CA . ILE A 1 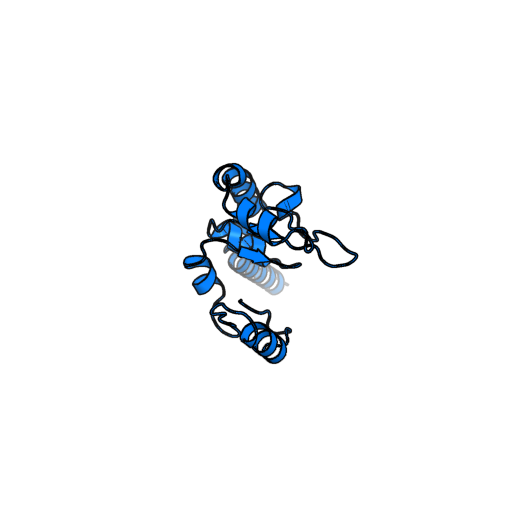94 ? -9.024 6.318 1.473 1.00 96.56 94 ILE A CA 1
ATOM 686 C C . ILE A 1 94 ? -10.174 5.794 0.606 1.00 96.56 94 ILE A C 1
ATOM 688 O O . ILE A 1 94 ? -9.978 5.559 -0.588 1.00 96.56 94 ILE A O 1
ATOM 692 N N . PHE A 1 95 ? -11.352 5.608 1.200 1.00 95.69 95 PHE A N 1
ATOM 693 C CA . PHE A 1 95 ? -12.525 5.077 0.511 1.00 95.69 95 PHE A CA 1
ATOM 694 C C . PHE A 1 95 ? -13.393 6.177 -0.095 1.00 95.69 95 PHE A C 1
ATOM 696 O O . PHE A 1 95 ? -14.032 5.938 -1.115 1.00 95.69 95 PHE A O 1
ATOM 703 N N . ASP A 1 96 ? -13.413 7.359 0.518 1.00 94.62 96 ASP A N 1
ATOM 704 C CA . ASP A 1 96 ? -14.191 8.486 0.019 1.00 94.62 96 ASP A CA 1
ATOM 705 C C . ASP A 1 96 ? -13.552 9.083 -1.245 1.00 94.62 96 ASP A C 1
ATOM 707 O O . ASP A 1 96 ? -12.351 9.386 -1.290 1.00 94.62 96 ASP A O 1
ATOM 711 N N . GLY A 1 97 ? -14.352 9.201 -2.305 1.00 83.12 97 GLY A N 1
ATOM 712 C CA . GLY A 1 97 ? -13.909 9.720 -3.597 1.00 83.12 97 GLY A CA 1
ATOM 713 C C . GLY A 1 97 ? -12.710 8.978 -4.196 1.00 83.12 97 GLY A C 1
ATOM 714 O O . GLY A 1 97 ? -11.861 9.615 -4.826 1.00 83.12 97 GLY A O 1
ATOM 715 N N . ALA A 1 98 ? -12.580 7.667 -3.959 1.00 91.44 98 ALA A N 1
ATOM 716 C CA . ALA A 1 98 ? -11.481 6.857 -4.492 1.00 91.44 98 ALA A CA 1
ATOM 717 C C . ALA A 1 98 ? -11.395 6.917 -6.025 1.00 91.44 98 ALA A C 1
ATOM 719 O O . ALA A 1 98 ? -10.292 6.941 -6.574 1.00 91.44 98 ALA A O 1
ATOM 720 N N . GLU A 1 99 ? -12.540 7.053 -6.689 1.00 91.69 99 GLU A N 1
ATOM 721 C CA . GLU A 1 99 ? -12.678 7.254 -8.129 1.00 91.69 99 GLU A CA 1
ATOM 722 C C . GLU A 1 99 ? -11.920 8.493 -8.634 1.00 91.69 99 GLU A C 1
ATOM 724 O O . GLU A 1 99 ? -11.342 8.473 -9.719 1.00 91.69 99 GLU A O 1
ATOM 729 N N . HIS A 1 100 ? -11.812 9.553 -7.825 1.00 93.44 100 HIS A N 1
ATOM 730 C CA . HIS A 1 100 ? -11.086 10.769 -8.206 1.00 93.44 100 HIS A CA 1
ATOM 731 C C . HIS A 1 100 ? -9.566 10.563 -8.276 1.00 93.44 100 HIS A C 1
ATOM 733 O O . HIS A 1 100 ? -8.855 11.397 -8.837 1.00 93.44 100 HIS A O 1
ATOM 739 N N . ARG A 1 101 ? -9.050 9.470 -7.699 1.00 96.44 101 ARG A N 1
ATOM 740 C CA . ARG A 1 101 ? -7.617 9.134 -7.680 1.00 96.44 101 ARG A CA 1
ATOM 741 C C . ARG A 1 101 ? -7.238 8.094 -8.736 1.00 96.44 101 ARG A C 1
ATOM 743 O O . ARG A 1 101 ? -6.047 7.845 -8.927 1.00 96.44 101 ARG A O 1
ATOM 750 N N . GLU A 1 102 ? -8.209 7.502 -9.434 1.00 94.94 102 GLU A N 1
ATOM 751 C CA . GLU A 1 102 ? -7.978 6.402 -10.382 1.00 94.94 102 GLU A CA 1
ATOM 752 C C . GLU A 1 102 ? -7.049 6.796 -11.532 1.00 94.94 102 GLU A C 1
ATOM 754 O O . GLU A 1 102 ? -6.135 6.044 -11.870 1.00 94.94 102 GLU A O 1
ATOM 759 N N . GLU A 1 103 ? -7.223 7.991 -12.099 1.00 96.94 103 GLU A N 1
ATOM 760 C CA . GLU A 1 103 ? -6.380 8.468 -13.200 1.00 96.94 103 GLU A CA 1
ATOM 761 C C . GLU A 1 103 ? -4.920 8.644 -12.754 1.00 96.94 103 GLU A C 1
ATOM 763 O O . GLU A 1 103 ? -3.995 8.151 -13.406 1.00 96.94 103 GLU A O 1
ATOM 768 N N . ALA A 1 104 ? -4.701 9.278 -11.598 1.00 97.62 104 ALA A N 1
ATOM 769 C CA . ALA A 1 104 ? -3.370 9.458 -11.025 1.00 97.62 104 ALA A CA 1
ATOM 770 C C . ALA A 1 104 ? -2.713 8.112 -10.674 1.00 97.62 104 ALA A C 1
ATOM 772 O O . ALA A 1 104 ? -1.523 7.905 -10.940 1.00 97.62 104 ALA A O 1
ATOM 773 N N . ALA A 1 105 ? -3.491 7.176 -10.124 1.00 97.19 105 ALA A N 1
ATOM 774 C CA . ALA A 1 105 ? -3.046 5.818 -9.844 1.00 97.19 105 ALA A CA 1
ATOM 775 C C . ALA A 1 105 ? -2.625 5.085 -11.126 1.00 97.19 105 ALA A C 1
ATOM 777 O O . ALA A 1 105 ? -1.520 4.538 -11.187 1.00 97.19 105 ALA A O 1
ATOM 778 N N . ALA A 1 106 ? -3.453 5.125 -12.172 1.00 96.19 106 ALA A N 1
ATOM 779 C CA . ALA A 1 106 ? -3.174 4.490 -13.456 1.00 96.19 106 ALA A CA 1
ATOM 780 C C . ALA A 1 106 ? -1.935 5.086 -14.142 1.00 96.19 106 ALA A C 1
ATOM 782 O O . ALA A 1 106 ? -1.096 4.343 -14.666 1.00 96.19 106 ALA A O 1
ATOM 783 N N . ALA A 1 107 ? -1.772 6.411 -14.093 1.00 96.25 107 ALA A N 1
ATOM 784 C CA . ALA A 1 107 ? -0.594 7.093 -14.620 1.00 96.25 107 ALA A CA 1
ATOM 785 C C . ALA A 1 107 ? 0.685 6.651 -13.892 1.00 96.25 107 ALA A C 1
ATOM 787 O O . ALA A 1 107 ? 1.705 6.363 -14.528 1.00 96.25 107 ALA A O 1
ATOM 788 N N . LEU A 1 108 ? 0.629 6.538 -12.563 1.00 96.19 108 LEU A N 1
ATOM 789 C CA . LEU A 1 108 ? 1.775 6.130 -11.756 1.00 96.19 108 LEU A CA 1
ATOM 790 C C . LEU A 1 108 ? 2.135 4.651 -11.965 1.00 96.19 108 LEU A C 1
ATOM 792 O O . LEU A 1 108 ? 3.313 4.314 -12.105 1.00 96.19 108 LEU A O 1
ATOM 796 N N . VAL A 1 109 ? 1.129 3.781 -12.067 1.00 95.50 109 VAL A N 1
ATOM 797 C CA . VAL A 1 109 ? 1.304 2.367 -12.427 1.00 95.50 109 VAL A CA 1
ATOM 798 C C . VAL A 1 109 ? 1.923 2.237 -13.813 1.00 95.50 109 VAL A C 1
ATOM 800 O O . VAL A 1 109 ? 2.888 1.499 -13.976 1.00 95.50 109 VAL A O 1
ATOM 803 N N . THR A 1 110 ? 1.433 2.976 -14.805 1.00 94.12 110 THR A N 1
ATOM 804 C CA . THR A 1 110 ? 1.984 2.940 -16.168 1.00 94.12 110 THR A CA 1
ATOM 805 C C . THR A 1 110 ? 3.437 3.405 -16.191 1.00 94.12 110 THR A C 1
ATOM 807 O O . THR A 1 110 ? 4.281 2.768 -16.818 1.00 94.12 110 THR A O 1
ATOM 810 N N . ARG A 1 111 ? 3.759 4.476 -15.459 1.00 92.25 111 ARG A N 1
ATOM 811 C CA . ARG A 1 111 ? 5.122 5.010 -15.363 1.00 92.25 111 ARG A CA 1
ATOM 812 C C . ARG A 1 111 ? 6.121 3.984 -14.824 1.00 92.25 111 ARG A C 1
ATOM 814 O O . ARG A 1 111 ? 7.221 3.889 -15.357 1.00 92.25 111 ARG A O 1
ATOM 821 N N . HIS A 1 112 ? 5.758 3.251 -13.772 1.00 90.12 112 HIS A N 1
ATOM 822 C CA . HIS A 1 112 ? 6.699 2.374 -13.062 1.00 90.12 112 HIS A CA 1
ATOM 823 C C . HIS A 1 112 ? 6.602 0.899 -13.463 1.00 90.12 112 HIS A C 1
ATOM 825 O O . HIS A 1 112 ? 7.604 0.191 -13.440 1.00 90.12 112 HIS A O 1
ATOM 831 N N . LEU A 1 113 ? 5.416 0.429 -13.853 1.00 87.94 113 LEU A N 1
ATOM 832 C CA . LEU A 1 113 ? 5.139 -0.964 -14.223 1.00 87.94 113 LEU A CA 1
ATOM 833 C C . LEU A 1 113 ? 4.758 -1.140 -15.697 1.00 87.94 113 LEU A C 1
ATOM 835 O O . LEU A 1 113 ? 4.490 -2.264 -16.109 1.00 87.94 113 LEU A O 1
ATOM 839 N N . GLY A 1 114 ? 4.754 -0.087 -16.519 1.00 79.94 114 GLY A N 1
ATOM 840 C CA . GLY A 1 114 ? 4.390 -0.183 -17.941 1.00 79.94 114 GLY A CA 1
ATOM 841 C C . GLY A 1 114 ? 5.290 -1.112 -18.766 1.00 79.94 114 GLY A C 1
ATOM 842 O O . GLY A 1 114 ? 4.886 -1.569 -19.828 1.00 79.94 114 GLY A O 1
ATOM 843 N N . GLN A 1 115 ? 6.486 -1.434 -18.262 1.00 76.94 115 GLN A N 1
ATOM 844 C CA . GLN A 1 115 ? 7.394 -2.434 -18.842 1.00 76.94 115 GLN A CA 1
ATOM 845 C C . GLN A 1 115 ? 7.553 -3.695 -17.977 1.00 76.94 115 GLN A C 1
ATOM 847 O O . GLN A 1 115 ? 8.435 -4.523 -18.229 1.00 76.94 115 GLN A O 1
ATOM 852 N N . ALA A 1 116 ? 6.723 -3.862 -16.943 1.00 69.06 116 ALA A N 1
ATOM 853 C CA . ALA A 1 116 ? 6.752 -5.051 -16.104 1.00 69.06 116 ALA A CA 1
ATOM 854 C C . ALA A 1 116 ? 6.488 -6.298 -16.966 1.00 69.06 116 ALA A C 1
ATOM 856 O O . ALA A 1 116 ? 5.508 -6.367 -17.701 1.00 69.06 116 ALA A O 1
ATOM 857 N N . GLY A 1 117 ? 7.399 -7.272 -16.899 1.00 67.44 117 GLY A N 1
ATOM 858 C CA . GLY A 1 117 ? 7.371 -8.487 -17.722 1.00 67.44 117 GLY A CA 1
ATOM 859 C C . GLY A 1 117 ? 8.315 -8.471 -18.930 1.00 67.44 117 GLY A C 1
ATOM 860 O O . GLY A 1 117 ? 8.759 -9.538 -19.344 1.00 67.44 117 GLY A O 1
ATOM 861 N N . ALA A 1 118 ? 8.723 -7.300 -19.435 1.00 75.25 118 ALA A N 1
ATOM 862 C CA . ALA A 1 118 ? 9.711 -7.210 -20.519 1.00 75.25 118 ALA A CA 1
ATOM 863 C C . ALA A 1 118 ? 11.161 -7.321 -20.015 1.00 75.25 118 ALA A C 1
ATOM 865 O O . ALA A 1 118 ? 12.051 -7.716 -20.760 1.00 75.25 118 ALA A O 1
ATOM 866 N N . GLY A 1 119 ? 11.407 -7.006 -18.737 1.00 73.38 119 GLY A N 1
ATOM 867 C CA . GLY A 1 119 ? 12.759 -6.936 -18.172 1.00 73.38 119 GLY A CA 1
ATOM 868 C C . GLY A 1 119 ? 13.559 -8.235 -18.300 1.00 73.38 119 GLY A C 1
ATOM 869 O O . GLY A 1 119 ? 14.708 -8.196 -18.723 1.00 73.38 119 GLY A O 1
ATOM 870 N N . ALA A 1 120 ? 12.952 -9.389 -18.002 1.00 75.81 120 ALA A N 1
ATOM 871 C CA . ALA A 1 120 ? 13.638 -10.678 -18.114 1.00 75.81 120 ALA A CA 1
ATOM 872 C C . ALA A 1 120 ? 13.994 -11.018 -19.572 1.00 75.81 120 ALA A C 1
ATOM 874 O O . ALA A 1 120 ? 15.107 -11.463 -19.839 1.00 75.81 120 ALA A O 1
ATOM 875 N N . GLY A 1 121 ? 13.080 -10.749 -20.513 1.00 80.19 121 GLY A N 1
ATOM 876 C CA . GLY A 1 121 ? 13.322 -10.937 -21.945 1.00 80.19 121 GLY A CA 1
ATOM 877 C C . GLY A 1 121 ? 14.419 -10.012 -22.469 1.00 80.19 121 GLY A C 1
ATOM 878 O O . GLY A 1 121 ? 15.351 -10.475 -23.111 1.00 80.19 121 GLY A O 1
ATOM 879 N N . ASN A 1 122 ? 14.375 -8.728 -22.106 1.00 81.75 122 ASN A N 1
ATOM 880 C CA . ASN A 1 122 ? 15.387 -7.748 -22.505 1.00 81.75 122 ASN A CA 1
ATOM 881 C C . ASN A 1 122 ? 16.788 -8.124 -21.998 1.00 81.75 122 ASN A C 1
ATOM 883 O O . ASN A 1 122 ? 17.772 -7.958 -22.716 1.00 81.75 122 ASN A O 1
ATOM 887 N N . VAL A 1 123 ? 16.884 -8.650 -20.772 1.00 86.06 123 VAL A N 1
ATOM 888 C CA . VAL A 1 123 ? 18.150 -9.136 -20.205 1.00 86.06 123 VAL A CA 1
ATOM 889 C C . VAL A 1 123 ? 18.632 -10.388 -20.940 1.00 86.06 123 VAL A C 1
ATOM 891 O O . VAL A 1 123 ? 19.811 -10.462 -21.274 1.00 86.06 123 VAL A O 1
ATOM 894 N N . ALA A 1 124 ? 17.745 -11.348 -21.221 1.00 87.81 124 ALA A N 1
ATOM 895 C CA . ALA A 1 124 ? 18.095 -12.556 -21.967 1.00 87.81 124 ALA A CA 1
ATOM 896 C C . ALA A 1 124 ? 18.638 -12.217 -23.366 1.00 87.81 124 ALA A C 1
ATOM 898 O O . ALA A 1 124 ? 19.747 -12.631 -23.700 1.00 87.81 124 ALA A O 1
ATOM 899 N N . THR A 1 125 ? 17.932 -11.369 -24.121 1.00 88.25 125 THR A N 1
ATOM 900 C CA . THR A 1 125 ? 18.381 -10.885 -25.436 1.00 88.25 125 THR A CA 1
ATOM 901 C C . THR A 1 125 ? 19.749 -10.205 -25.350 1.00 88.25 125 THR A C 1
ATOM 903 O O . THR A 1 125 ? 20.645 -10.502 -26.138 1.00 88.25 125 THR A O 1
ATOM 906 N N . ALA A 1 126 ? 19.962 -9.333 -24.358 1.00 90.06 126 ALA A N 1
ATOM 907 C CA . ALA A 1 126 ? 21.245 -8.652 -24.185 1.00 90.06 126 ALA A CA 1
ATOM 908 C C . ALA A 1 126 ? 22.405 -9.626 -23.896 1.00 90.06 126 ALA A C 1
ATOM 910 O O . ALA A 1 126 ? 23.525 -9.415 -24.368 1.00 90.06 126 ALA A O 1
ATOM 911 N N . LEU A 1 127 ? 22.157 -10.702 -23.139 1.00 92.38 127 LEU A N 1
ATOM 912 C CA . LEU A 1 127 ? 23.157 -11.739 -22.864 1.00 92.38 127 LEU A CA 1
ATOM 913 C C . LEU A 1 127 ? 23.505 -12.553 -24.121 1.00 92.38 127 LEU A C 1
ATOM 915 O O . LEU A 1 127 ? 24.682 -12.838 -24.348 1.00 92.38 127 LEU A O 1
ATOM 919 N N . GLU A 1 128 ? 22.521 -12.881 -24.958 1.00 93.56 128 GLU A N 1
ATOM 920 C CA . GLU A 1 128 ? 22.730 -13.580 -26.236 1.00 93.56 128 GLU A CA 1
ATOM 921 C C . GLU A 1 128 ? 23.549 -12.731 -27.227 1.00 93.56 128 GLU A C 1
ATOM 923 O O . GLU A 1 128 ? 24.491 -13.216 -27.870 1.00 93.56 128 GLU A O 1
ATOM 928 N N . GLU A 1 129 ? 23.263 -11.430 -27.303 1.00 92.38 129 GLU A N 1
ATOM 929 C CA . GLU A 1 129 ? 24.039 -10.481 -28.109 1.00 92.38 129 GLU A CA 1
ATOM 930 C C . GLU A 1 129 ? 25.488 -10.335 -27.616 1.00 92.38 129 GLU A C 1
ATOM 932 O O . GLU A 1 129 ? 26.418 -10.227 -28.417 1.00 92.38 129 GLU A O 1
ATOM 937 N N . LEU A 1 130 ? 25.713 -10.351 -26.300 1.00 92.62 130 LEU A N 1
ATOM 938 C CA . LEU A 1 130 ? 27.061 -10.313 -25.726 1.00 92.62 130 LEU A CA 1
ATOM 939 C C . LEU A 1 130 ? 27.839 -11.600 -26.022 1.00 92.62 130 LEU A C 1
ATOM 941 O O . LEU A 1 130 ? 29.008 -11.531 -26.412 1.00 92.62 130 LEU A O 1
ATOM 945 N N . ALA A 1 131 ? 27.198 -12.762 -25.879 1.00 89.06 131 ALA A N 1
ATOM 946 C CA . ALA A 1 131 ? 27.816 -14.058 -26.146 1.00 89.06 131 ALA A CA 1
ATOM 947 C C . ALA A 1 131 ? 28.235 -14.201 -27.619 1.00 89.06 131 ALA A C 1
ATOM 949 O O . ALA A 1 131 ? 29.353 -14.634 -27.907 1.00 89.06 131 ALA A O 1
ATOM 950 N N . SER A 1 132 ? 27.383 -13.768 -28.553 1.00 87.56 132 SER A N 1
ATOM 951 C CA . SER A 1 132 ? 27.688 -13.801 -29.991 1.00 87.56 132 SER A CA 1
ATOM 952 C C . SER A 1 132 ? 28.831 -12.857 -30.390 1.00 87.56 132 SER A C 1
ATOM 954 O O . SER A 1 132 ? 29.652 -13.214 -31.234 1.00 87.56 132 SER A O 1
ATOM 956 N N . ARG A 1 133 ? 28.960 -11.688 -29.745 1.00 83.75 133 ARG A N 1
ATOM 957 C CA . ARG A 1 133 ? 30.101 -10.769 -29.950 1.00 83.75 133 ARG A CA 1
ATOM 958 C C . ARG A 1 133 ? 31.403 -11.278 -29.328 1.00 83.75 133 ARG A C 1
ATOM 960 O O . ARG A 1 133 ? 32.475 -10.992 -29.856 1.00 83.75 133 ARG A O 1
ATOM 967 N N . GLY A 1 134 ? 31.316 -12.000 -28.210 1.00 70.38 134 GLY A N 1
ATOM 968 C CA . GLY A 1 134 ? 32.463 -12.615 -27.537 1.00 70.38 134 GLY A CA 1
ATOM 969 C C . GLY A 1 134 ? 33.035 -13.820 -28.287 1.00 70.38 134 GLY A C 1
ATOM 970 O O . GLY A 1 134 ? 34.245 -13.995 -28.294 1.00 70.38 134 GLY A O 1
ATOM 971 N N . ALA A 1 135 ? 32.187 -14.603 -28.962 1.00 58.94 135 ALA A N 1
ATOM 972 C CA . ALA A 1 135 ? 32.591 -15.766 -29.760 1.00 58.94 135 ALA A CA 1
ATOM 973 C C . ALA A 1 135 ? 33.201 -15.415 -31.136 1.00 58.94 135 ALA A C 1
ATOM 975 O O . ALA A 1 135 ? 33.723 -16.292 -31.818 1.00 58.94 135 ALA A O 1
ATOM 976 N N . ALA A 1 136 ? 33.119 -14.148 -31.556 1.00 56.91 136 ALA A N 1
ATOM 977 C CA . ALA A 1 136 ? 33.677 -13.640 -32.812 1.00 56.91 136 ALA A CA 1
ATOM 978 C C . ALA A 1 136 ? 35.089 -13.028 -32.660 1.00 56.91 136 ALA A C 1
ATOM 980 O O . ALA A 1 136 ? 35.580 -12.384 -33.590 1.00 56.91 136 ALA A O 1
ATOM 981 N N . ARG A 1 137 ? 35.718 -13.187 -31.489 1.00 50.22 137 ARG A N 1
ATOM 982 C CA . ARG A 1 137 ? 37.114 -12.822 -31.201 1.00 50.22 137 ARG A CA 1
ATOM 983 C C . ARG A 1 137 ? 37.941 -14.073 -30.961 1.00 50.22 137 ARG A C 1
ATOM 985 O O . ARG A 1 137 ? 39.129 -14.035 -31.343 1.00 50.22 137 ARG A O 1
#

Radius of gyration: 19.18 Å; Cα contacts (8 Å, |Δi|>4): 152; chains: 1; bounding box: 51×30×55 Å

Sequence (137 aa):
MKLHPREDAAAFRKAAASLPLPVYVAERDPLFAWLAVARGAVVLASTVGLEALRFGVPLGVLPLPGHGHVFEYASRGAAVPLDPQALAAGVAEIFDGAEHREEAAAALVTRHLGQAGAGAGNVATALEELASRGAAR

Mean predicted aligned error: 5.84 Å

pLDDT: mean 91.63, std 8.07, range [50.22, 98.38]

Solvent-accessible surface area (backbone atoms only — not comparable to full-atom values): 8028 Å² total; per-residue (Å²): 88,79,52,60,96,87,56,65,62,66,62,53,49,59,59,38,70,75,46,102,54,97,67,61,78,40,70,84,67,65,66,64,66,53,47,78,72,41,84,54,46,77,39,65,78,52,75,64,55,52,59,31,39,67,65,72,24,33,30,29,36,37,50,39,90,100,64,41,68,78,58,63,46,40,86,57,47,34,27,39,69,32,48,88,92,47,41,72,60,38,57,53,50,24,66,53,70,40,74,79,21,46,64,39,23,52,53,52,34,46,73,75,46,65,59,69,80,47,59,67,56,56,50,52,53,52,51,54,56,50,51,59,61,61,74,74,111

Foldseek 3Di:
DEDDLPDDLVVVVVVQVPDPDDDDYHYPDDPVVCLLPAQADEDEPDPVVLVNLVSLHQYEYEQDVPGGGPDCCVVLLLHQDADPVRRVVSVVVSNPPNVVNNVSSVVVNCVPCVCPPCVVVVVVVVVVVVVVVVVVD

Nearest PDB structures (foldseek):
  4an4-assembly1_A  TM=7.311E-01  e=1.753E-01  Streptomyces nogalater
  3dzc-assembly1_B  TM=6.244E-01  e=4.215E-01  Vibrio cholerae
  6eji-assembly1_A  TM=6.804E-01  e=1.079E+00  Campylobacter jejuni
  5d00-assembly1_B  TM=6.594E-01  e=2.763E+00  Bacillus subtilis subsp. subtilis str. 168
  7vfn-assembly2_C  TM=5.535E-01  e=2.595E+00  Staphylococcus aureus subsp. aureus USA300

Secondary structure (DSSP, 8-state):
-BPPTTS-HHHHHHHHTTSSS----BSSS-HHHHHHH-S-EEEES-THHHHHHHTT--EEEEPBTTTB--STTTTTTSSEEPPGGGHHHHHHHHHTTGGGGHHHHHHHHHHHHTTTTHHHHHHHHHHHHHHHHHTT-